Protein AF-A0A1G0ZX53-F1 (afdb_monomer)

Nearest PDB structures (foldseek):
  5got-assembly1_A  TM=7.163E-01  e=1.063E-02  Streptococcus pyogenes
  6k8u-assembly1_B  TM=5.990E-01  e=2.562E+00  Erythrobacter dokdonensis DSW-74
  8v9l-assembly1_z  TM=4.515E-01  e=5.211E+00  Mycolicibacterium smegmatis MC2 155
  8v9j-assembly1_z  TM=3.496E-01  e=6.324E+00  Mycolicibacterium smegmatis MC2 155

Secondary structure (DSSP, 8-state):
---HHHHTT--------BSS-SSBTTB-SSS-HHHHHHHHHTT---TTTTPPP-B--HHHHHT-S-EEESBHHHHHHHHHHH--THHHHTEEE-B---GGG-TT--HHHHHHHHHHHHHHHTT-

Sequence (124 aa):
MRNYSAQEGRDLLSDSAGLGPIPNPINIGPIRFEVIEYLKSRGMQPKGAKRFPKKCTVEDIESSDIVIGMNEIEHRCMIEEQFSGIAREHVQYWHVPDMEEDPDNVGPDLMDRNVRKLIKQLSS

Radius of gyration: 14.94 Å; Cα contacts (8 Å, |Δi|>4): 111; chains: 1; bounding box: 34×29×34 Å

Foldseek 3Di:
DDDPCVVVVHPDDDDDADLDDPVDPVQPFFDDPVVQVVCVVVVHHDPCRRPDHHHDDLCNQVVDPAAEAEQCVPCLVSLVVPDDDPSSVRYDYDHQDDPVVCPPSCNVVSVVVVVNVVSVVVVD

pLDDT: mean 86.66, std 8.48, range [46.56, 96.38]

Solvent-accessible surface area (backbone atoms only — not comparable to full-atom values): 7782 Å² total; per-residue (Å²): 125,65,57,71,46,56,70,73,74,42,93,73,86,84,85,83,61,39,89,65,71,76,88,30,93,89,59,75,58,38,65,58,66,69,60,53,53,53,37,44,78,73,63,40,75,73,88,64,51,78,47,61,83,41,69,62,50,67,63,67,45,67,76,37,98,73,38,79,37,54,29,41,87,69,42,47,62,54,39,63,74,76,38,66,70,67,55,44,71,58,52,44,68,39,86,39,62,54,73,94,76,29,93,81,63,53,38,67,62,50,49,53,52,51,54,55,52,50,55,52,63,78,70,108

Mean predicted aligned error: 4.96 Å

Structure (mmCIF, N/CA/C/O backbone):
data_AF-A0A1G0ZX53-F1
#
_entry.id   AF-A0A1G0ZX53-F1
#
loop_
_atom_site.group_PDB
_atom_site.id
_atom_site.type_symbol
_atom_site.label_atom_id
_atom_site.label_alt_id
_atom_site.label_comp_id
_atom_site.label_asym_id
_atom_site.label_entity_id
_atom_site.label_seq_id
_atom_site.pdbx_PDB_ins_code
_atom_site.Cartn_x
_atom_site.Cartn_y
_atom_site.Cartn_z
_atom_site.occupancy
_atom_site.B_iso_or_equiv
_atom_site.auth_seq_id
_atom_site.auth_comp_id
_atom_site.auth_asym_id
_atom_site.auth_atom_id
_atom_site.pdbx_PDB_model_num
ATOM 1 N N . MET A 1 1 ? -15.547 -11.506 -12.551 1.00 46.56 1 MET A N 1
ATOM 2 C CA . MET A 1 1 ? -14.348 -12.070 -11.891 1.00 46.56 1 MET A CA 1
ATOM 3 C C . MET A 1 1 ? -14.270 -11.528 -10.476 1.00 46.56 1 MET A C 1
ATOM 5 O O . MET A 1 1 ? -14.453 -10.329 -10.304 1.00 46.56 1 MET A O 1
ATOM 9 N N . ARG A 1 2 ? -14.108 -12.408 -9.482 1.00 51.97 2 ARG A N 1
ATOM 10 C CA . ARG A 1 2 ? -14.130 -12.077 -8.049 1.00 51.97 2 ARG A CA 1
ATOM 11 C C . ARG A 1 2 ? -12.694 -11.909 -7.547 1.00 51.97 2 ARG A C 1
ATOM 13 O O . ARG A 1 2 ? -11.884 -12.808 -7.762 1.00 51.97 2 ARG A O 1
ATOM 20 N N . ASN A 1 3 ? -12.397 -10.777 -6.909 1.00 68.44 3 ASN A N 1
ATOM 21 C CA . ASN A 1 3 ? -11.222 -10.635 -6.042 1.00 68.44 3 ASN A CA 1
ATOM 22 C C . ASN A 1 3 ? -11.335 -11.628 -4.869 1.00 68.44 3 ASN A C 1
ATOM 24 O O . ASN A 1 3 ? -12.407 -12.188 -4.631 1.00 68.44 3 ASN A O 1
ATOM 28 N N . TYR A 1 4 ? -10.240 -11.874 -4.150 1.00 72.88 4 TYR A N 1
ATOM 29 C CA . TYR A 1 4 ? -10.227 -12.874 -3.077 1.00 72.88 4 TYR A CA 1
ATOM 30 C C . TYR A 1 4 ? -11.309 -12.648 -2.012 1.00 72.88 4 TYR A C 1
ATOM 32 O O . TYR A 1 4 ? -11.915 -13.616 -1.569 1.00 72.88 4 TYR A O 1
ATOM 40 N N . SER A 1 5 ? -11.640 -11.396 -1.672 1.00 71.25 5 SER A N 1
ATOM 41 C CA . SER A 1 5 ? -12.727 -11.103 -0.726 1.00 71.25 5 SER A CA 1
ATOM 42 C C . SER A 1 5 ? -14.076 -11.631 -1.218 1.00 71.25 5 SER A C 1
ATOM 44 O O . SER A 1 5 ? -14.758 -12.349 -0.492 1.00 71.25 5 SER A O 1
ATOM 46 N N . ALA A 1 6 ? -14.427 -11.386 -2.482 1.00 70.88 6 ALA A N 1
ATOM 47 C CA . ALA A 1 6 ? -15.664 -11.895 -3.061 1.00 70.88 6 ALA A CA 1
ATOM 48 C C . ALA A 1 6 ? -15.665 -13.428 -3.237 1.00 70.88 6 ALA A C 1
ATOM 50 O O . ALA A 1 6 ? -16.738 -14.034 -3.283 1.00 70.88 6 ALA A O 1
ATOM 51 N N . GLN A 1 7 ? -14.496 -14.074 -3.353 1.00 68.12 7 GLN A N 1
ATOM 52 C CA . GLN A 1 7 ? -14.396 -15.543 -3.340 1.00 68.12 7 GLN A CA 1
ATOM 53 C C . GLN A 1 7 ? -14.741 -16.114 -1.959 1.00 68.12 7 GLN A C 1
ATOM 55 O O . GLN A 1 7 ? -15.463 -17.103 -1.889 1.00 68.12 7 GLN A O 1
ATOM 60 N N . GLU A 1 8 ? -14.324 -15.436 -0.890 1.00 72.94 8 GLU A N 1
ATOM 61 C CA . GLU A 1 8 ? -14.634 -15.777 0.507 1.00 72.94 8 GLU A CA 1
ATOM 62 C C . GLU A 1 8 ? -16.001 -15.224 0.976 1.00 72.94 8 GLU A C 1
ATOM 64 O O . GLU A 1 8 ? -16.331 -15.276 2.158 1.00 72.94 8 GLU A O 1
ATOM 69 N N . GLY A 1 9 ? -16.815 -14.670 0.065 1.00 72.81 9 GLY A N 1
ATOM 70 C CA . GLY A 1 9 ? -18.149 -14.140 0.376 1.00 72.81 9 GLY A CA 1
ATOM 71 C C . GLY A 1 9 ? -18.151 -12.853 1.211 1.00 72.81 9 GLY A C 1
ATOM 72 O O . GLY A 1 9 ? -19.150 -12.556 1.862 1.00 72.81 9 GLY A O 1
ATOM 73 N N . ARG A 1 10 ? -17.050 -12.094 1.208 1.00 74.44 10 ARG A N 1
ATOM 74 C CA . ARG A 1 10 ? -16.879 -10.855 1.981 1.00 74.44 10 ARG A CA 1
ATOM 75 C C . ARG A 1 10 ? -17.046 -9.617 1.103 1.00 74.44 10 ARG A C 1
ATOM 77 O O . ARG A 1 10 ? -16.505 -9.559 -0.003 1.00 74.44 10 ARG A O 1
ATOM 84 N N . ASP A 1 11 ? -17.713 -8.603 1.643 1.00 82.00 11 ASP A N 1
ATOM 85 C CA . ASP A 1 11 ? -17.817 -7.274 1.033 1.00 82.00 11 ASP A CA 1
ATOM 86 C C . ASP A 1 11 ? -16.728 -6.351 1.598 1.00 82.00 11 ASP A C 1
ATOM 88 O O . ASP A 1 11 ? -16.978 -5.490 2.436 1.00 82.00 11 ASP A O 1
ATOM 92 N N . LEU A 1 12 ? -15.474 -6.619 1.215 1.00 85.44 12 LEU A N 1
ATOM 93 C CA . LEU A 1 12 ? -14.337 -5.771 1.585 1.00 85.44 12 LEU A CA 1
ATOM 94 C C . LEU A 1 12 ? -14.098 -4.718 0.506 1.00 85.44 12 LEU A C 1
ATOM 96 O O . LEU A 1 12 ? -13.961 -5.055 -0.678 1.00 85.44 12 LEU A O 1
ATOM 100 N N . LEU A 1 13 ? -13.969 -3.467 0.939 1.00 88.06 13 LEU A N 1
ATOM 101 C CA . LEU A 1 13 ? -13.490 -2.364 0.117 1.00 88.06 13 LEU A CA 1
ATOM 102 C C . LEU A 1 13 ? -11.970 -2.245 0.251 1.00 88.06 13 LEU A C 1
ATOM 104 O O . LEU A 1 13 ? -11.397 -2.516 1.301 1.00 88.06 13 LEU A O 1
ATOM 108 N N . SER A 1 14 ? -11.311 -1.863 -0.838 1.00 89.31 14 SER A N 1
ATOM 109 C CA . SER A 1 14 ? -9.862 -1.670 -0.873 1.00 89.31 14 SER A CA 1
ATOM 110 C C . SER A 1 14 ? -9.517 -0.504 -1.785 1.00 89.31 14 SER A C 1
ATOM 112 O O . SER A 1 14 ? -10.048 -0.430 -2.899 1.00 89.31 14 SER A O 1
ATOM 114 N N . ASP A 1 15 ? -8.577 0.334 -1.363 1.00 92.19 15 ASP A N 1
ATOM 115 C CA . ASP A 1 15 ? -7.977 1.376 -2.193 1.00 92.19 15 ASP A CA 1
ATOM 116 C 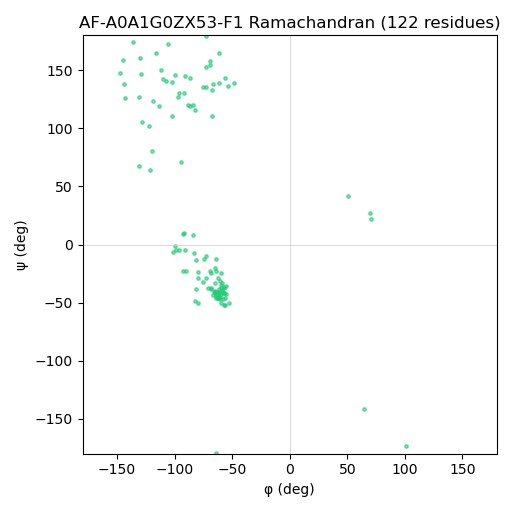C . ASP A 1 15 ? -6.448 1.413 -2.006 1.00 92.19 15 ASP A C 1
ATOM 118 O O . ASP A 1 15 ? -5.895 0.659 -1.207 1.00 92.19 15 ASP A O 1
ATOM 122 N N . SER A 1 16 ? -5.747 2.240 -2.785 1.00 92.62 16 SER A N 1
ATOM 123 C CA . SER A 1 16 ? -4.295 2.416 -2.679 1.00 92.62 16 SER A CA 1
ATOM 124 C C . SER A 1 16 ? -3.843 3.835 -3.026 1.00 92.62 16 SER A C 1
ATOM 126 O O . SER A 1 16 ? -4.428 4.508 -3.882 1.00 92.62 16 SER A O 1
ATOM 128 N N . ALA A 1 17 ? -2.770 4.279 -2.370 1.00 93.69 17 ALA A N 1
ATOM 129 C CA . ALA A 1 17 ? -2.172 5.602 -2.524 1.00 93.69 17 ALA A CA 1
ATOM 130 C C . ALA A 1 17 ? -0.641 5.536 -2.376 1.00 93.69 17 ALA A C 1
ATOM 132 O O . ALA A 1 17 ? -0.111 4.583 -1.811 1.00 93.69 17 ALA A O 1
ATOM 133 N N . GLY A 1 18 ? 0.068 6.538 -2.901 1.00 93.12 18 GLY A N 1
ATOM 134 C CA . GLY A 1 18 ? 1.530 6.629 -2.836 1.00 93.12 18 GLY A CA 1
ATOM 135 C C . GLY A 1 18 ? 2.034 7.568 -1.737 1.00 93.12 18 GLY A C 1
ATOM 136 O O . GLY A 1 18 ? 1.424 8.608 -1.473 1.00 93.12 18 GLY A O 1
ATOM 137 N N . LEU A 1 19 ? 3.181 7.223 -1.143 1.00 92.25 19 LEU A N 1
ATOM 138 C CA . LEU A 1 19 ? 3.900 8.043 -0.155 1.00 92.25 19 LEU A CA 1
ATOM 139 C C . LEU A 1 19 ? 4.916 8.998 -0.790 1.00 92.25 19 LEU A C 1
ATOM 141 O O . LEU A 1 19 ? 5.232 10.032 -0.205 1.00 92.25 19 LEU A O 1
ATOM 145 N N . GLY A 1 20 ? 5.389 8.708 -2.002 1.00 89.50 20 GLY A N 1
ATOM 146 C CA .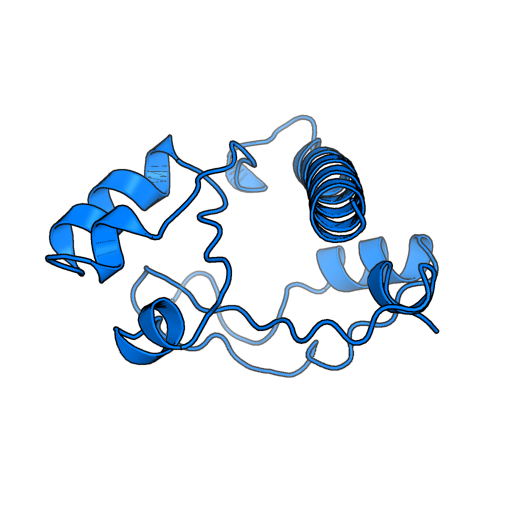 GLY A 1 20 ? 6.306 9.580 -2.737 1.00 89.50 20 GLY A CA 1
ATOM 147 C C . GLY A 1 20 ? 5.650 10.854 -3.302 1.00 89.50 20 GLY A C 1
ATOM 148 O O . GLY A 1 20 ? 4.444 11.081 -3.133 1.00 89.50 20 GLY A O 1
ATOM 149 N N . PRO A 1 21 ? 6.431 11.712 -3.980 1.00 87.19 21 PRO A N 1
ATOM 150 C CA . PRO A 1 21 ? 5.915 12.849 -4.740 1.00 87.19 21 PRO A CA 1
ATOM 151 C C . PRO A 1 21 ? 4.988 12.397 -5.874 1.0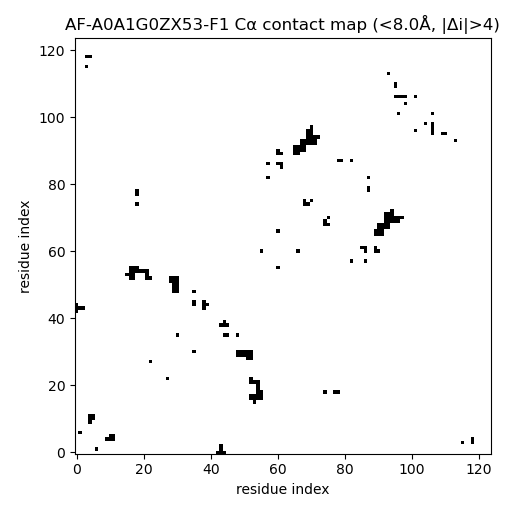0 87.19 21 PRO A C 1
ATOM 153 O O . PRO A 1 21 ? 5.280 11.422 -6.563 1.00 87.19 21 PRO A O 1
ATOM 156 N N . ILE A 1 22 ? 3.883 13.117 -6.088 1.00 86.62 22 ILE A N 1
ATOM 157 C CA . ILE A 1 22 ? 2.941 12.873 -7.189 1.00 86.62 22 ILE A CA 1
ATOM 158 C C . ILE A 1 22 ? 2.660 14.206 -7.907 1.00 86.62 22 ILE A C 1
ATOM 160 O O . ILE A 1 22 ? 2.286 15.165 -7.231 1.00 86.62 22 ILE A O 1
ATOM 164 N N . PRO A 1 23 ? 2.822 14.290 -9.246 1.00 81.81 23 PRO A N 1
ATOM 165 C CA . PRO A 1 23 ? 3.200 13.209 -10.163 1.00 81.81 23 PRO A CA 1
ATOM 166 C C . PRO A 1 23 ? 4.633 12.704 -9.928 1.00 81.81 23 PRO A C 1
ATOM 168 O O . PRO A 1 23 ? 5.548 13.491 -9.700 1.00 81.81 23 PRO A O 1
ATOM 171 N N . ASN A 1 24 ? 4.812 11.382 -9.975 1.00 79.94 24 ASN A N 1
ATOM 172 C CA . ASN A 1 24 ? 6.119 10.754 -9.828 1.00 79.94 24 ASN A CA 1
ATOM 173 C C . ASN A 1 24 ? 6.777 10.657 -11.222 1.00 79.94 24 ASN A C 1
ATOM 175 O O . ASN A 1 24 ? 6.214 9.991 -12.095 1.00 79.94 24 ASN A O 1
ATOM 179 N N . PRO A 1 25 ? 7.951 11.274 -11.458 1.00 78.12 25 PRO A N 1
ATOM 180 C CA . PRO A 1 25 ? 8.606 11.249 -12.766 1.00 78.12 25 PRO A CA 1
ATOM 181 C C . PRO A 1 25 ? 9.055 9.849 -13.213 1.00 78.12 25 PRO A C 1
ATOM 183 O O . PRO A 1 25 ? 9.238 9.638 -14.408 1.00 78.12 25 PRO A O 1
ATOM 186 N N . ILE A 1 26 ? 9.206 8.893 -12.290 1.00 76.06 26 ILE A N 1
ATOM 187 C CA . ILE A 1 26 ? 9.569 7.496 -12.590 1.00 76.06 26 ILE A CA 1
ATOM 188 C C . ILE A 1 26 ? 8.368 6.535 -12.555 1.00 76.06 26 ILE A C 1
ATOM 190 O O . ILE A 1 26 ? 8.492 5.376 -12.938 1.00 76.06 26 ILE A O 1
ATOM 194 N N . ASN A 1 27 ? 7.188 7.009 -12.145 1.00 73.50 27 ASN A N 1
ATOM 195 C CA . ASN A 1 27 ? 5.941 6.242 -12.167 1.00 73.50 27 ASN A CA 1
ATOM 196 C C . ASN A 1 27 ? 4.832 7.084 -12.816 1.00 73.50 27 ASN A C 1
ATOM 198 O O . ASN A 1 27 ? 3.907 7.568 -12.155 1.00 73.50 27 ASN A O 1
ATOM 202 N N . ILE A 1 28 ? 4.996 7.324 -14.122 1.00 76.06 28 ILE A N 1
ATOM 203 C CA . ILE A 1 28 ? 4.088 8.139 -14.931 1.00 76.06 28 ILE A CA 1
ATOM 204 C C . ILE A 1 28 ? 2.958 7.257 -15.457 1.00 76.06 28 ILE A C 1
ATOM 206 O O . ILE A 1 28 ? 3.178 6.356 -16.263 1.00 76.06 28 ILE A O 1
ATOM 210 N N . GLY A 1 29 ? 1.729 7.592 -15.071 1.00 86.25 29 GLY A N 1
ATOM 211 C CA . GLY A 1 29 ? 0.531 6.939 -15.587 1.00 86.25 29 GLY A CA 1
ATOM 212 C C . GLY A 1 29 ? -0.064 5.900 -14.637 1.00 86.25 29 GLY A C 1
ATOM 213 O O . GLY A 1 29 ? 0.336 5.819 -13.478 1.00 86.25 29 GLY A O 1
ATOM 214 N N . PRO A 1 30 ? -1.087 5.161 -15.094 1.00 90.00 30 PRO A N 1
ATOM 215 C CA . PRO A 1 30 ? -1.727 4.105 -14.315 1.00 90.00 30 PRO A CA 1
ATOM 216 C C . PRO A 1 30 ? -0.784 2.937 -13.988 1.00 90.00 30 PRO A C 1
ATOM 218 O O . PRO A 1 30 ? 0.381 2.932 -14.373 1.00 90.00 30 PRO A O 1
ATOM 221 N N . ILE A 1 31 ? -1.307 1.924 -13.291 1.00 88.75 31 ILE A N 1
ATOM 222 C CA . ILE A 1 31 ? -0.553 0.712 -12.936 1.00 88.75 31 ILE A CA 1
ATOM 223 C C . ILE A 1 31 ? 0.193 0.123 -14.148 1.00 88.75 31 ILE A C 1
ATOM 225 O O . ILE A 1 31 ? -0.347 0.072 -15.258 1.00 88.75 31 ILE A O 1
ATOM 229 N N . ARG A 1 32 ? 1.431 -0.333 -13.919 1.00 87.25 32 ARG A N 1
ATOM 230 C CA . ARG A 1 32 ? 2.296 -0.897 -14.963 1.00 87.25 32 ARG A CA 1
ATOM 231 C C . ARG A 1 32 ? 1.625 -2.065 -15.692 1.00 87.25 32 ARG A C 1
ATOM 233 O O . ARG A 1 32 ? 0.905 -2.868 -15.090 1.00 87.25 32 ARG A O 1
ATOM 240 N N . PHE A 1 33 ? 1.873 -2.160 -16.996 1.00 87.19 33 PHE A N 1
ATOM 241 C CA . PHE A 1 33 ? 1.242 -3.147 -17.873 1.00 87.19 33 PHE A CA 1
ATOM 242 C C . PHE A 1 33 ? 1.570 -4.587 -17.456 1.00 87.19 33 PHE A C 1
ATOM 244 O O . PHE A 1 33 ? 0.690 -5.445 -17.445 1.00 87.19 33 PHE A O 1
ATOM 251 N N . GLU A 1 34 ? 2.804 -4.831 -17.029 1.00 85.56 34 GLU A N 1
ATOM 252 C CA . GLU A 1 34 ? 3.309 -6.126 -16.576 1.00 85.56 34 GLU A CA 1
ATOM 253 C C . GLU A 1 34 ? 2.499 -6.658 -15.385 1.00 85.56 34 GLU A C 1
ATOM 255 O O . GLU A 1 34 ? 2.145 -7.837 -15.337 1.00 85.56 34 GLU A O 1
ATOM 260 N N . VAL A 1 35 ? 2.107 -5.770 -14.464 1.00 86.06 35 VAL A N 1
ATOM 261 C CA . VAL A 1 35 ? 1.267 -6.126 -13.311 1.00 86.06 35 VAL A CA 1
ATOM 262 C C . VAL A 1 35 ? -0.147 -6.497 -13.762 1.00 86.06 35 VAL A C 1
ATOM 264 O O . VAL A 1 35 ? -0.750 -7.428 -13.228 1.00 86.06 35 VAL A O 1
ATOM 267 N N . ILE A 1 36 ? -0.689 -5.812 -14.774 1.00 89.75 36 ILE A N 1
ATOM 268 C CA . ILE A 1 36 ? -2.002 -6.147 -15.344 1.00 89.75 36 ILE A CA 1
ATOM 269 C C . ILE A 1 36 ? -1.972 -7.543 -15.974 1.00 89.75 36 ILE A C 1
ATOM 271 O O . ILE A 1 36 ? -2.898 -8.325 -15.752 1.00 89.75 36 ILE A O 1
ATOM 275 N N . GLU A 1 37 ? -0.932 -7.865 -16.743 1.00 88.94 37 GLU A N 1
ATOM 276 C CA . GLU A 1 37 ? -0.786 -9.181 -17.373 1.00 88.94 37 GLU A CA 1
ATOM 277 C C . GLU A 1 37 ? -0.601 -10.291 -16.331 1.00 88.94 37 GLU A C 1
ATOM 279 O O . GLU A 1 37 ? -1.266 -11.328 -16.422 1.00 88.94 37 GLU A O 1
ATOM 284 N N . TYR A 1 38 ? 0.188 -10.045 -15.277 1.00 85.19 38 TYR A N 1
ATOM 285 C CA . TYR A 1 38 ? 0.293 -10.961 -14.139 1.00 85.19 38 TYR A CA 1
ATOM 286 C C . TYR A 1 38 ? -1.085 -11.228 -13.514 1.00 85.19 38 TYR A C 1
ATOM 288 O O . TYR A 1 38 ? -1.507 -12.382 -13.416 1.00 85.19 38 TYR A O 1
ATOM 296 N N . LEU A 1 39 ? -1.846 -10.182 -13.171 1.00 87.06 39 LEU A N 1
ATOM 297 C CA . LEU A 1 39 ? -3.182 -10.334 -12.584 1.00 87.06 39 LEU A CA 1
ATOM 298 C C . LEU A 1 39 ? -4.142 -11.095 -13.514 1.00 87.06 39 LEU A C 1
ATOM 300 O O . LEU A 1 39 ? -4.859 -11.990 -13.059 1.00 87.06 39 LEU A O 1
ATOM 304 N N . LYS A 1 40 ? -4.127 -10.806 -14.822 1.00 89.38 40 LYS A N 1
ATOM 305 C CA . LYS A 1 40 ? -4.946 -11.521 -15.815 1.00 89.38 40 LYS A CA 1
ATOM 306 C C . LYS A 1 40 ? -4.600 -13.003 -15.893 1.00 89.38 40 LYS A C 1
ATOM 308 O O . LYS A 1 40 ? -5.520 -13.820 -15.939 1.00 89.38 40 LYS A O 1
ATOM 313 N N . SER A 1 41 ? -3.314 -13.360 -15.854 1.00 87.75 41 SER A N 1
ATOM 314 C CA . SER A 1 41 ? -2.866 -14.763 -15.857 1.00 87.75 41 SER A CA 1
ATOM 315 C C . SER A 1 41 ? -3.403 -15.555 -14.654 1.00 87.75 41 SER A C 1
ATOM 317 O O . SER A 1 41 ? -3.597 -16.766 -14.728 1.00 87.75 41 SER A O 1
ATOM 319 N N . ARG A 1 42 ? -3.728 -14.852 -13.561 1.00 82.44 42 ARG A N 1
ATOM 320 C CA . ARG A 1 42 ? -4.325 -15.392 -12.330 1.00 82.44 42 ARG A CA 1
ATOM 321 C C . ARG A 1 42 ? -5.855 -15.323 -12.317 1.00 82.44 42 ARG A C 1
ATOM 323 O O . ARG A 1 42 ? -6.476 -15.571 -11.287 1.00 82.44 42 ARG A O 1
ATOM 330 N N . GLY A 1 43 ? -6.481 -14.969 -13.440 1.00 87.12 43 GLY A N 1
ATOM 331 C CA . GLY A 1 43 ? -7.932 -14.825 -13.537 1.00 87.12 43 GLY A CA 1
ATOM 332 C C . GLY A 1 43 ? -8.476 -13.622 -12.761 1.00 87.12 43 GLY A C 1
ATOM 333 O O . GLY A 1 43 ? -9.628 -13.640 -12.324 1.00 87.12 43 GLY A O 1
ATOM 334 N N . MET A 1 44 ? -7.662 -12.582 -12.567 1.00 85.25 44 MET A N 1
ATOM 335 C CA . MET A 1 44 ? -8.071 -11.326 -11.945 1.00 85.25 44 MET A CA 1
ATOM 336 C C . MET A 1 44 ? -8.160 -10.208 -12.985 1.00 85.25 44 MET A C 1
ATOM 338 O O . MET A 1 44 ? -7.327 -10.082 -13.878 1.00 85.25 44 MET A O 1
ATOM 342 N N . GLN A 1 45 ? -9.183 -9.362 -12.855 1.00 85.62 45 GLN A N 1
ATOM 343 C CA . GLN A 1 45 ? -9.358 -8.167 -13.680 1.00 85.62 45 GLN A CA 1
ATOM 344 C C . GLN A 1 45 ? -9.428 -6.929 -12.777 1.00 85.62 45 GLN A C 1
ATOM 346 O O . GLN A 1 45 ? -10.470 -6.688 -12.157 1.00 85.62 45 GLN A O 1
ATOM 351 N N . PRO A 1 46 ? -8.337 -6.151 -12.663 1.00 83.88 46 PRO A N 1
ATOM 352 C CA . PRO A 1 46 ? -8.307 -4.963 -11.815 1.00 83.88 46 PRO A CA 1
ATOM 353 C C . PRO A 1 46 ? -9.236 -3.866 -12.359 1.00 83.88 46 PRO A C 1
ATOM 355 O O . PRO A 1 46 ? -8.948 -3.233 -13.374 1.00 83.88 46 PRO A O 1
ATOM 358 N N . LYS A 1 47 ? -10.345 -3.595 -11.655 1.00 83.81 47 LYS A N 1
ATOM 359 C CA . LYS A 1 47 ? -11.318 -2.547 -12.032 1.00 83.81 47 LYS A CA 1
ATOM 360 C C . LYS A 1 47 ? -10.699 -1.140 -12.071 1.00 83.81 47 LYS A C 1
ATOM 362 O O . LYS A 1 47 ? -11.113 -0.314 -12.876 1.00 83.81 47 LYS A O 1
ATOM 367 N N . GLY A 1 48 ? -9.698 -0.883 -11.226 1.00 83.50 48 GLY A N 1
ATOM 368 C CA . GLY A 1 48 ? -9.012 0.407 -11.097 1.00 83.50 48 GLY A CA 1
ATOM 369 C C . GLY A 1 48 ? -7.767 0.582 -11.972 1.00 83.50 48 GLY A C 1
ATOM 370 O O . GLY A 1 48 ? -7.048 1.554 -11.782 1.00 83.50 48 GLY A O 1
ATOM 371 N N . ALA A 1 49 ? -7.483 -0.314 -12.924 1.00 87.69 49 ALA A N 1
ATOM 372 C CA . ALA A 1 49 ? -6.202 -0.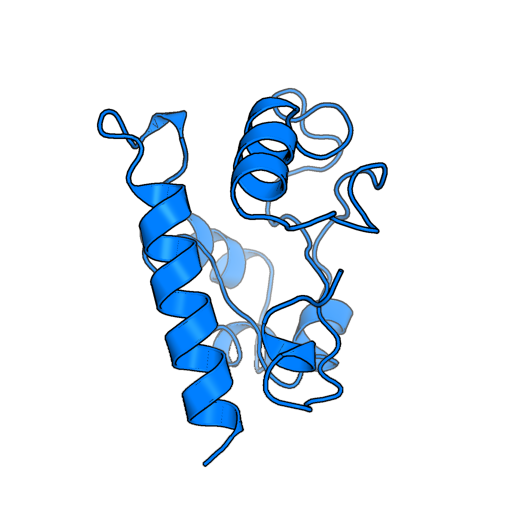316 -13.647 1.00 87.69 49 ALA A CA 1
ATOM 373 C C . ALA A 1 49 ? -5.925 0.920 -14.519 1.00 87.69 49 ALA A C 1
ATOM 375 O O . ALA A 1 49 ? -4.803 1.109 -14.967 1.00 87.69 49 ALA A O 1
ATOM 376 N N . LYS A 1 50 ? -6.930 1.764 -14.772 1.00 89.88 50 LYS A N 1
ATOM 377 C CA . LYS A 1 50 ? -6.768 3.030 -15.507 1.00 89.88 50 LYS A CA 1
ATOM 378 C C . LYS A 1 50 ? -6.598 4.246 -14.592 1.00 89.88 50 LYS A C 1
ATOM 380 O O . LYS A 1 50 ? -6.418 5.352 -15.092 1.00 89.88 50 LYS A O 1
ATOM 385 N N . ARG A 1 51 ? -6.711 4.071 -13.272 1.00 91.12 51 ARG A N 1
ATOM 386 C CA . ARG A 1 51 ? -6.591 5.164 -12.305 1.00 91.12 51 ARG A CA 1
ATOM 387 C C . ARG A 1 51 ? -5.130 5.601 -12.210 1.00 91.12 51 ARG A C 1
ATOM 389 O O . ARG A 1 51 ? -4.244 4.758 -12.104 1.00 91.12 51 ARG A O 1
ATOM 396 N N . PHE A 1 52 ? -4.899 6.910 -12.209 1.00 91.19 52 PHE A N 1
ATOM 397 C CA . PHE A 1 52 ? -3.582 7.476 -11.922 1.00 91.19 52 PHE A CA 1
ATOM 398 C C . PHE A 1 52 ? -3.241 7.346 -10.424 1.00 91.19 52 PHE A C 1
ATOM 400 O O . PHE A 1 52 ? -4.155 7.315 -9.592 1.00 91.19 52 PHE A O 1
ATOM 407 N N . PRO A 1 53 ? -1.949 7.278 -10.059 1.00 91.12 53 PRO A N 1
ATOM 408 C CA . PRO A 1 53 ? -1.515 7.335 -8.671 1.00 91.12 53 PRO A CA 1
ATOM 409 C C . PRO A 1 53 ? -2.080 8.570 -7.964 1.00 91.12 53 PRO A C 1
ATOM 411 O O . PRO A 1 53 ? -2.060 9.672 -8.512 1.00 91.12 53 PRO A O 1
ATOM 414 N N . LYS A 1 54 ? -2.568 8.380 -6.736 1.00 93.31 54 LYS A N 1
ATOM 415 C CA . LYS A 1 54 ? -2.997 9.460 -5.840 1.00 93.31 54 LYS A CA 1
ATOM 416 C C . LYS A 1 54 ? -2.049 9.549 -4.647 1.00 93.31 54 LYS A C 1
ATOM 418 O O . LYS A 1 54 ? -1.467 8.536 -4.252 1.00 93.31 54 LYS A O 1
ATOM 423 N N . LYS A 1 55 ? -1.887 10.748 -4.087 1.00 94.62 55 LYS A N 1
ATOM 424 C CA . LYS A 1 55 ? -1.087 10.971 -2.875 1.00 94.62 55 LYS A CA 1
ATOM 425 C C . LYS A 1 55 ? -1.861 10.472 -1.660 1.00 94.62 55 LYS A C 1
ATOM 427 O O . LYS A 1 55 ? -3.057 10.725 -1.573 1.00 94.62 55 LYS A O 1
ATOM 432 N N . CYS A 1 56 ? -1.177 9.761 -0.768 1.00 95.38 56 CYS A N 1
ATOM 433 C CA . CYS A 1 56 ? -1.745 9.343 0.508 1.00 95.38 56 CYS A CA 1
ATOM 434 C C . CYS A 1 56 ? -1.994 10.567 1.397 1.00 95.38 56 CYS A C 1
ATOM 436 O O . CYS A 1 56 ? -1.122 11.431 1.523 1.00 95.38 56 CYS A O 1
ATOM 438 N N . THR A 1 57 ? -3.177 10.635 1.995 1.00 94.38 57 THR A N 1
ATOM 439 C CA . THR A 1 57 ? -3.592 11.682 2.932 1.00 94.38 57 THR A CA 1
ATOM 440 C C . THR A 1 57 ? -3.854 11.094 4.318 1.00 94.38 57 THR A C 1
ATOM 442 O O . THR A 1 57 ? -3.990 9.884 4.467 1.00 94.38 57 THR A O 1
ATOM 445 N N . VAL A 1 58 ? -3.939 11.949 5.343 1.00 94.31 58 VAL A N 1
ATOM 446 C CA . VAL A 1 58 ? -4.330 11.518 6.699 1.00 94.31 58 VAL A CA 1
ATOM 447 C C . VAL A 1 58 ? -5.704 10.839 6.668 1.00 94.31 58 VAL A C 1
ATOM 449 O O . VAL A 1 58 ? -5.867 9.780 7.259 1.00 94.31 58 VAL A O 1
ATOM 452 N N . GLU A 1 59 ? -6.649 11.389 5.900 1.00 93.88 59 GLU A N 1
ATOM 453 C CA . GLU A 1 59 ? -8.000 10.837 5.737 1.00 93.88 59 GLU A CA 1
ATOM 454 C C . GLU A 1 59 ? -7.978 9.408 5.172 1.00 93.88 59 GLU A C 1
ATOM 456 O O . GLU A 1 59 ? -8.721 8.553 5.645 1.00 93.88 59 GLU A O 1
ATOM 461 N N . ASP A 1 60 ? -7.107 9.112 4.196 1.00 94.19 60 ASP A N 1
ATOM 462 C CA . ASP A 1 60 ? -6.974 7.751 3.646 1.00 94.19 60 ASP A CA 1
ATOM 463 C C . ASP A 1 60 ? -6.571 6.739 4.734 1.00 94.19 60 ASP A C 1
ATOM 465 O O . ASP A 1 60 ? -6.994 5.584 4.694 1.00 94.19 60 ASP A O 1
ATOM 469 N N . ILE A 1 61 ? -5.755 7.168 5.700 1.00 94.19 61 ILE A N 1
ATOM 470 C CA . ILE A 1 61 ? -5.275 6.327 6.799 1.00 94.19 61 ILE A CA 1
ATOM 471 C C . ILE A 1 61 ? -6.346 6.207 7.888 1.00 94.19 61 ILE A C 1
ATOM 473 O O . ILE A 1 61 ? -6.667 5.100 8.309 1.00 94.19 61 ILE A O 1
ATOM 477 N N . GLU A 1 62 ? -6.910 7.328 8.338 1.00 92.31 62 GLU A N 1
ATOM 478 C CA . GLU A 1 62 ? -7.844 7.365 9.471 1.00 92.31 62 GLU A CA 1
ATOM 479 C C . GLU A 1 62 ? -9.222 6.777 9.139 1.00 92.31 62 GLU A C 1
ATOM 481 O O . GLU A 1 62 ? -9.877 6.227 10.022 1.00 92.31 62 GLU A O 1
ATOM 486 N N . SER A 1 63 ? -9.655 6.843 7.875 1.00 92.44 63 SER A N 1
ATOM 487 C CA . SER A 1 63 ? -10.926 6.250 7.427 1.00 92.44 63 SER A CA 1
ATOM 488 C C . SER A 1 63 ? -10.841 4.752 7.114 1.00 92.44 63 SER A C 1
ATOM 490 O O . SER A 1 63 ? -11.866 4.122 6.850 1.00 92.44 63 SER A O 1
ATOM 492 N N . SER A 1 64 ? -9.637 4.175 7.131 1.00 93.44 64 SER A N 1
ATOM 493 C CA . SER A 1 64 ? -9.409 2.768 6.811 1.00 93.44 64 SER A CA 1
ATOM 494 C C . SER A 1 64 ? -9.350 1.914 8.075 1.00 93.44 64 SER A C 1
ATOM 496 O O . SER A 1 64 ? -8.550 2.172 8.972 1.00 93.44 64 SER A O 1
ATOM 498 N N . ASP A 1 65 ? -10.109 0.815 8.101 1.00 92.88 65 ASP A N 1
ATOM 499 C CA . ASP A 1 65 ? -10.015 -0.181 9.180 1.00 92.88 65 ASP A CA 1
ATOM 500 C C . ASP A 1 65 ? -8.621 -0.834 9.244 1.00 92.88 65 ASP A C 1
ATOM 502 O O . ASP A 1 65 ? -8.174 -1.293 10.296 1.00 92.88 65 ASP A O 1
ATOM 506 N N . ILE A 1 66 ? -7.941 -0.923 8.094 1.00 94.31 66 ILE A N 1
ATOM 507 C CA . ILE A 1 66 ? -6.630 -1.559 7.945 1.00 94.31 66 ILE A CA 1
ATOM 508 C C . ILE A 1 66 ? -5.800 -0.764 6.948 1.00 94.31 66 ILE A C 1
ATOM 510 O O . ILE A 1 66 ? -6.201 -0.587 5.797 1.00 94.31 66 ILE A O 1
ATOM 514 N N . VAL A 1 67 ? -4.598 -0.373 7.366 1.00 95.69 67 VAL A N 1
ATOM 515 C CA . VAL A 1 67 ? -3.621 0.306 6.514 1.00 95.69 67 VAL A CA 1
ATOM 516 C C . VAL A 1 67 ? -2.370 -0.556 6.419 1.00 95.69 67 VAL A C 1
ATOM 518 O O . VAL A 1 67 ? -1.778 -0.912 7.437 1.00 95.69 67 VAL A O 1
ATOM 521 N N . ILE A 1 68 ? -1.977 -0.903 5.191 1.00 96.38 68 ILE A N 1
ATOM 522 C CA . ILE A 1 68 ? -0.799 -1.732 4.916 1.00 96.38 68 ILE A CA 1
ATOM 523 C C . ILE A 1 68 ? 0.269 -0.907 4.189 1.00 96.38 68 ILE A C 1
ATOM 525 O O . ILE A 1 68 ? 0.057 -0.459 3.063 1.00 96.38 68 ILE A O 1
ATOM 529 N N . GLY A 1 69 ? 1.444 -0.758 4.798 1.00 95.38 69 GLY A N 1
ATOM 530 C CA . GLY A 1 69 ? 2.663 -0.308 4.132 1.00 95.38 69 GLY A CA 1
ATOM 531 C C . GLY A 1 69 ? 3.372 -1.484 3.457 1.00 95.38 69 GLY A C 1
ATOM 532 O O . GLY A 1 69 ? 3.758 -2.433 4.129 1.00 95.38 69 GLY A O 1
ATOM 533 N N . MET A 1 70 ? 3.554 -1.431 2.135 1.00 94.25 70 MET A N 1
ATOM 534 C CA . MET A 1 70 ? 4.060 -2.571 1.348 1.00 94.25 70 MET A CA 1
ATOM 535 C C . MET A 1 70 ? 5.496 -3.002 1.676 1.00 94.25 70 MET A C 1
ATOM 537 O O . MET A 1 70 ? 5.753 -4.204 1.742 1.00 94.25 70 MET A O 1
ATOM 541 N N . ASN A 1 71 ? 6.395 -2.041 1.895 1.00 92.31 71 ASN A N 1
ATOM 542 C CA . ASN A 1 71 ? 7.798 -2.277 2.212 1.00 92.31 71 ASN A CA 1
ATOM 543 C C . ASN A 1 71 ? 8.179 -1.485 3.464 1.00 92.31 71 ASN A C 1
ATOM 545 O O . ASN A 1 71 ? 8.322 -0.268 3.409 1.00 92.31 71 ASN A O 1
ATOM 549 N N . GLU A 1 72 ? 8.329 -2.159 4.604 1.00 93.31 72 GLU A N 1
ATOM 550 C CA . GLU A 1 72 ? 8.677 -1.496 5.863 1.00 93.31 72 GLU A CA 1
ATOM 551 C C . GLU A 1 72 ? 9.956 -0.658 5.778 1.00 93.31 72 GLU A C 1
ATOM 553 O O . GLU A 1 72 ? 9.991 0.452 6.307 1.00 93.31 72 GLU A O 1
ATOM 558 N N . ILE A 1 73 ? 10.993 -1.183 5.118 1.00 89.81 73 ILE A N 1
ATOM 559 C CA . ILE A 1 73 ? 12.323 -0.562 5.092 1.00 89.81 73 ILE A CA 1
ATOM 560 C C . ILE A 1 73 ? 12.246 0.815 4.431 1.00 89.81 73 ILE A C 1
ATOM 562 O O . ILE A 1 73 ? 12.815 1.780 4.935 1.00 89.81 73 ILE A O 1
ATOM 566 N N . GLU A 1 74 ? 11.498 0.909 3.337 1.00 88.19 74 GLU A N 1
ATOM 567 C CA . GLU A 1 74 ? 11.313 2.150 2.593 1.00 88.19 74 GLU A CA 1
ATOM 568 C C . GLU A 1 74 ? 10.235 3.044 3.225 1.00 88.19 74 GLU A C 1
ATOM 570 O O . GLU A 1 74 ? 10.436 4.240 3.450 1.00 88.19 74 GLU A O 1
A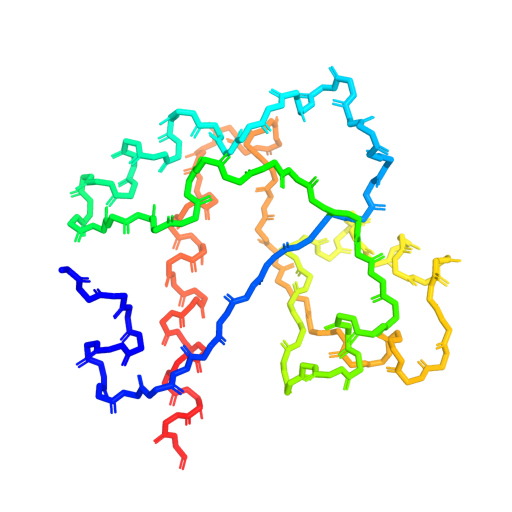TOM 575 N N . HIS A 1 75 ? 9.067 2.474 3.532 1.00 92.81 75 HIS A N 1
ATOM 576 C CA . HIS A 1 75 ? 7.883 3.256 3.871 1.00 92.81 75 HIS A CA 1
ATOM 577 C C . HIS A 1 75 ? 7.877 3.765 5.305 1.00 92.81 75 HIS A C 1
ATOM 579 O O . HIS A 1 75 ? 7.265 4.803 5.551 1.00 92.81 75 HIS A O 1
ATOM 585 N N . ARG A 1 76 ? 8.520 3.070 6.257 1.00 92.50 76 ARG A N 1
ATOM 586 C CA . ARG A 1 76 ? 8.465 3.459 7.674 1.00 92.50 76 ARG A CA 1
ATOM 587 C C . ARG A 1 76 ? 8.966 4.889 7.848 1.00 92.50 76 ARG A C 1
ATOM 589 O O . ARG A 1 76 ? 8.220 5.716 8.351 1.00 92.50 76 ARG A O 1
ATOM 596 N N . CYS A 1 77 ? 10.151 5.219 7.331 1.00 92.19 77 CYS A N 1
ATOM 597 C CA . CYS A 1 77 ? 10.698 6.579 7.417 1.00 92.19 77 CYS A CA 1
ATOM 598 C C . CYS A 1 77 ? 9.735 7.625 6.826 1.00 92.19 77 CYS A C 1
ATOM 600 O O . CYS A 1 77 ? 9.429 8.625 7.469 1.00 92.19 77 CYS A O 1
ATOM 602 N N . MET A 1 78 ? 9.164 7.352 5.648 1.00 93.50 78 MET A N 1
ATOM 603 C CA . MET A 1 78 ? 8.222 8.267 4.997 1.00 93.50 78 MET A CA 1
ATOM 604 C C . MET A 1 78 ? 6.928 8.461 5.793 1.00 93.50 78 MET A C 1
ATOM 606 O O . MET A 1 78 ? 6.417 9.578 5.856 1.00 93.50 78 MET A O 1
ATOM 610 N N . ILE A 1 79 ? 6.386 7.395 6.391 1.00 94.69 79 ILE A N 1
ATOM 611 C CA . ILE A 1 79 ? 5.194 7.483 7.241 1.00 94.69 79 ILE A CA 1
ATOM 612 C C . ILE A 1 79 ? 5.489 8.336 8.474 1.00 94.69 79 ILE A C 1
ATOM 614 O O . ILE A 1 79 ? 4.691 9.197 8.830 1.00 94.69 79 ILE A O 1
ATOM 618 N N . GLU A 1 80 ? 6.644 8.115 9.099 1.00 92.75 80 GLU A N 1
ATOM 619 C CA . GLU A 1 80 ? 7.067 8.827 10.302 1.00 92.75 80 GLU A CA 1
ATOM 620 C C . GLU A 1 80 ? 7.308 10.323 10.074 1.00 92.75 80 GLU A C 1
ATOM 622 O O . GLU A 1 80 ? 7.064 11.121 10.977 1.00 92.75 80 GLU A O 1
ATOM 627 N N . GLU A 1 81 ? 7.771 10.696 8.881 1.00 93.06 81 GLU A N 1
ATOM 628 C CA . GLU A 1 81 ? 8.001 12.087 8.485 1.00 93.06 81 GLU A CA 1
ATOM 629 C C . GLU A 1 81 ? 6.721 12.803 8.036 1.00 93.06 81 GLU A C 1
ATOM 631 O O . GLU A 1 81 ? 6.551 13.992 8.304 1.00 93.06 81 GLU A O 1
ATOM 636 N N . GLN A 1 82 ? 5.831 12.105 7.320 1.00 93.00 82 GLN A N 1
ATOM 637 C CA . GLN A 1 82 ? 4.664 12.721 6.673 1.00 93.00 82 GLN A CA 1
ATOM 638 C C . GLN A 1 82 ? 3.401 12.698 7.540 1.00 93.00 82 GLN A C 1
ATOM 640 O O . GLN A 1 82 ? 2.508 13.520 7.327 1.00 93.00 82 GLN A O 1
ATOM 645 N N . PHE A 1 83 ? 3.309 11.782 8.505 1.00 93.38 83 PHE A N 1
ATOM 646 C CA . PHE A 1 83 ? 2.126 11.589 9.339 1.00 93.38 83 PHE A CA 1
ATOM 647 C C . PHE A 1 83 ? 2.507 11.571 10.821 1.00 93.38 83 PHE A C 1
ATOM 649 O O . PHE A 1 83 ? 3.571 11.103 11.216 1.00 93.38 83 PHE A O 1
ATOM 656 N N . SER A 1 84 ? 1.615 12.080 11.668 1.00 87.94 84 SER A N 1
ATOM 657 C CA . SER A 1 84 ? 1.817 12.131 13.118 1.00 87.94 84 SER A CA 1
ATOM 658 C C . SER A 1 84 ? 0.612 11.559 13.860 1.00 87.94 84 SER A C 1
ATOM 660 O O . SER A 1 84 ? -0.475 11.437 13.297 1.00 87.94 84 SER A O 1
ATOM 662 N N . GLY A 1 85 ? 0.815 11.184 15.124 1.00 85.88 85 GLY A N 1
ATOM 663 C CA . GLY A 1 85 ? -0.239 10.626 15.969 1.00 85.88 85 GLY A CA 1
ATOM 664 C C . GLY A 1 85 ? -0.768 9.281 15.465 1.00 85.88 85 GLY A C 1
ATOM 665 O O . GLY A 1 85 ? -0.009 8.450 14.966 1.00 85.88 85 GLY A O 1
ATOM 666 N N . ILE A 1 86 ? -2.082 9.086 15.596 1.00 77.44 86 ILE A N 1
ATOM 667 C CA . ILE A 1 86 ? -2.771 7.811 15.338 1.00 77.44 86 ILE A CA 1
ATOM 668 C C . ILE A 1 86 ? -2.525 7.310 13.909 1.00 77.44 86 ILE A C 1
ATOM 670 O O . ILE A 1 86 ? -2.317 6.115 13.708 1.00 77.44 86 ILE A O 1
ATOM 674 N N . ALA A 1 87 ? -2.451 8.218 12.931 1.00 80.06 87 ALA A N 1
ATOM 675 C CA . ALA A 1 87 ? -2.199 7.862 11.538 1.00 80.06 87 ALA A CA 1
ATOM 676 C C . ALA A 1 87 ? -0.880 7.084 11.348 1.00 80.06 87 ALA A C 1
ATOM 678 O O . ALA A 1 87 ? -0.823 6.135 10.572 1.00 80.06 87 ALA A O 1
ATOM 679 N N . ARG A 1 88 ? 0.180 7.423 12.093 1.00 87.06 88 ARG A N 1
ATOM 680 C CA . ARG A 1 88 ? 1.456 6.686 12.051 1.00 87.06 88 ARG A CA 1
ATOM 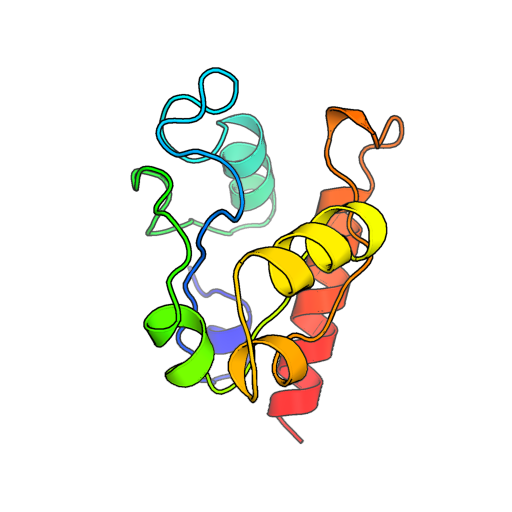681 C C . ARG A 1 88 ? 1.340 5.299 12.695 1.00 87.06 88 ARG A C 1
ATOM 683 O O . ARG A 1 88 ? 1.974 4.356 12.228 1.00 87.06 88 ARG A O 1
ATOM 690 N N . GLU A 1 89 ? 0.575 5.181 13.776 1.00 86.25 89 GLU A N 1
ATOM 691 C CA . GLU A 1 89 ? 0.466 3.953 14.579 1.00 86.25 89 GLU A CA 1
ATOM 692 C C . GLU A 1 89 ? -0.470 2.906 13.955 1.00 86.25 89 GLU A C 1
ATOM 694 O O . GLU A 1 89 ? -0.308 1.713 14.201 1.00 86.25 89 GLU A O 1
ATOM 699 N N . HIS A 1 90 ? -1.412 3.332 13.109 1.00 87.62 90 HIS A N 1
ATOM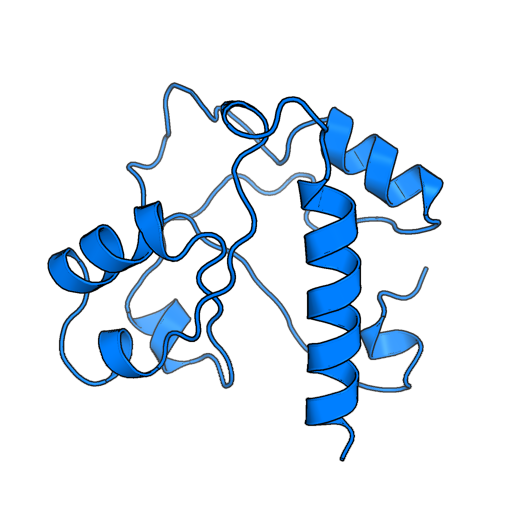 700 C CA . HIS A 1 90 ? -2.360 2.455 12.412 1.00 87.62 90 HIS A CA 1
ATOM 701 C C . HIS A 1 90 ? -1.753 1.651 11.248 1.00 87.62 90 HIS A C 1
ATOM 703 O O . HIS A 1 90 ? -2.394 0.725 10.744 1.00 87.62 90 HIS A O 1
ATOM 709 N N . VAL A 1 91 ? -0.533 1.976 10.804 1.00 93.62 91 VAL A N 1
ATOM 710 C CA . VAL A 1 91 ? 0.091 1.315 9.650 1.00 93.62 91 VAL A CA 1
ATOM 711 C C . VAL A 1 91 ? 0.729 -0.009 10.063 1.00 93.62 91 VAL A C 1
ATOM 713 O O . VAL A 1 91 ? 1.715 -0.049 10.798 1.00 93.62 91 VAL A O 1
ATOM 716 N N . GLN A 1 92 ? 0.205 -1.107 9.524 1.00 95.25 92 GLN A N 1
ATOM 717 C CA . GLN A 1 92 ? 0.870 -2.407 9.554 1.00 95.25 92 GLN A CA 1
ATOM 718 C C . GLN A 1 92 ? 1.800 -2.512 8.351 1.00 95.25 92 GLN A C 1
ATOM 720 O O . GLN A 1 92 ? 1.459 -2.059 7.262 1.00 95.25 92 GLN A O 1
ATOM 725 N N . TYR A 1 93 ? 2.957 -3.144 8.513 1.00 95.31 93 TYR A N 1
ATOM 726 C CA . TYR A 1 93 ? 3.924 -3.254 7.428 1.00 95.31 93 TYR A CA 1
ATOM 727 C C . TYR A 1 93 ? 4.043 -4.682 6.911 1.00 95.31 93 TYR A C 1
ATOM 729 O O . TYR A 1 93 ? 3.993 -5.657 7.663 1.00 95.31 93 TYR A O 1
ATOM 737 N N . TRP A 1 94 ? 4.209 -4.788 5.599 1.00 96.00 94 TRP A N 1
ATOM 738 C CA . TRP A 1 94 ? 4.713 -5.969 4.921 1.00 96.00 94 TRP A CA 1
ATOM 739 C C . TRP A 1 94 ? 6.157 -5.724 4.465 1.00 96.00 94 TRP A C 1
ATOM 741 O O . TRP A 1 94 ? 6.696 -4.619 4.551 1.00 96.00 94 TRP A O 1
ATOM 751 N N . HIS A 1 95 ? 6.783 -6.790 3.975 1.00 93.56 95 HIS A N 1
ATOM 752 C CA . HIS A 1 95 ? 8.117 -6.766 3.383 1.00 93.56 95 HIS A CA 1
ATOM 753 C C . HI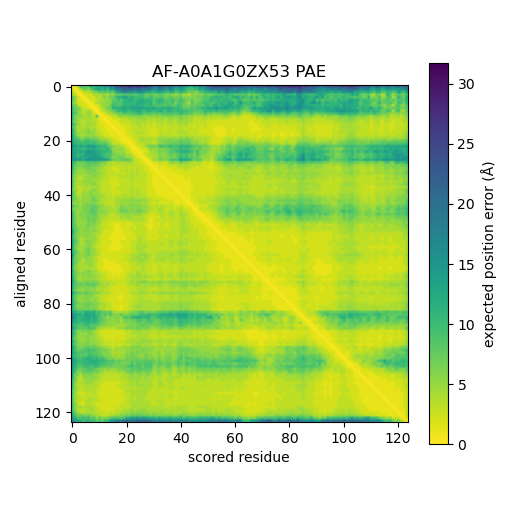S A 1 95 ? 8.024 -7.275 1.943 1.00 93.56 95 HIS A C 1
ATOM 755 O O . HIS A 1 95 ? 8.493 -8.368 1.626 1.00 93.56 95 HIS A O 1
ATOM 761 N N . VAL A 1 96 ? 7.310 -6.531 1.099 1.00 92.00 96 VAL A N 1
ATOM 762 C CA . VAL A 1 96 ? 7.241 -6.787 -0.342 1.00 92.00 96 VAL A CA 1
ATOM 763 C C . VAL A 1 96 ? 8.162 -5.779 -1.031 1.00 92.00 96 VAL A C 1
ATOM 765 O O . VAL A 1 96 ? 7.840 -4.593 -0.993 1.00 92.00 96 VAL A O 1
ATOM 768 N N . PRO A 1 97 ? 9.298 -6.216 -1.603 1.00 86.12 97 PRO A N 1
ATOM 769 C CA . PRO A 1 97 ? 10.226 -5.320 -2.284 1.00 86.12 97 PRO A CA 1
ATOM 770 C C . PRO A 1 97 ? 9.627 -4.775 -3.586 1.00 86.12 97 PRO A C 1
ATOM 772 O O . PRO A 1 97 ? 8.724 -5.385 -4.171 1.00 86.12 97 PRO A O 1
ATOM 775 N N . ASP A 1 98 ? 10.161 -3.645 -4.045 1.00 84.69 98 ASP A N 1
ATOM 776 C CA . ASP A 1 98 ? 9.898 -3.144 -5.392 1.00 84.69 98 ASP A CA 1
ATOM 777 C C . ASP A 1 98 ? 10.550 -4.047 -6.446 1.00 84.69 98 ASP A C 1
ATOM 779 O O . ASP A 1 98 ? 11.548 -4.719 -6.186 1.00 84.69 98 ASP A O 1
ATOM 783 N N . MET A 1 99 ? 9.994 -4.052 -7.663 1.00 79.88 99 MET A N 1
ATOM 784 C CA . MET A 1 99 ? 10.485 -4.904 -8.757 1.00 79.88 99 MET A CA 1
ATOM 785 C C . MET A 1 99 ? 11.954 -4.624 -9.096 1.00 79.88 99 MET A C 1
ATOM 787 O O . MET A 1 99 ? 12.685 -5.531 -9.481 1.00 79.88 99 MET A O 1
ATOM 791 N N . GLU A 1 100 ? 12.396 -3.376 -8.953 1.00 81.25 100 GLU A N 1
ATOM 792 C CA . GLU A 1 100 ? 13.779 -2.963 -9.175 1.00 81.25 100 GLU A CA 1
ATOM 793 C C . GLU A 1 100 ? 14.755 -3.510 -8.108 1.00 81.25 100 GLU A C 1
ATOM 795 O O . GLU A 1 100 ? 15.945 -3.652 -8.392 1.00 81.25 100 GLU A O 1
ATOM 800 N N . GLU A 1 101 ? 14.263 -3.853 -6.913 1.00 81.88 101 GLU A N 1
ATOM 801 C CA . GLU A 1 101 ? 15.038 -4.428 -5.799 1.00 81.88 101 GLU A CA 1
ATOM 802 C C . GLU A 1 101 ? 14.881 -5.955 -5.686 1.00 81.88 101 GLU A C 1
ATOM 804 O O . GLU A 1 101 ? 15.490 -6.590 -4.823 1.00 81.88 101 GLU A O 1
ATOM 809 N N . ASP A 1 102 ? 14.075 -6.551 -6.566 1.00 81.38 102 ASP A N 1
ATOM 810 C CA . ASP A 1 102 ? 13.666 -7.950 -6.519 1.00 81.38 102 ASP A CA 1
ATOM 811 C C . ASP A 1 102 ? 14.112 -8.712 -7.781 1.00 81.38 102 ASP A C 1
ATOM 813 O O . ASP A 1 102 ? 13.318 -8.932 -8.702 1.00 81.38 102 ASP A O 1
ATOM 817 N N . PRO A 1 103 ? 15.389 -9.139 -7.852 1.00 79.38 103 PRO A N 1
ATOM 818 C CA . PRO A 1 103 ? 15.928 -9.825 -9.027 1.00 79.38 103 PRO A CA 1
ATOM 819 C C . PRO A 1 103 ? 15.254 -11.178 -9.293 1.00 79.38 103 PRO A C 1
ATOM 821 O O . PRO A 1 103 ? 15.260 -11.650 -10.431 1.00 79.38 103 PRO A O 1
ATOM 824 N N . ASP A 1 104 ? 14.663 -11.784 -8.262 1.00 84.31 104 ASP A N 1
ATOM 825 C CA . ASP A 1 104 ? 13.957 -13.061 -8.347 1.00 84.31 104 ASP A CA 1
ATOM 826 C C . ASP A 1 104 ? 12.458 -12.880 -8.656 1.00 84.31 104 ASP A C 1
ATOM 828 O O . ASP A 1 104 ? 11.752 -13.867 -8.880 1.00 84.31 104 ASP A O 1
ATOM 832 N N . ASN A 1 105 ? 11.972 -11.631 -8.701 1.00 82.00 105 ASN A N 1
ATOM 833 C CA . ASN A 1 105 ? 10.583 -11.256 -8.969 1.00 82.00 105 ASN A CA 1
ATOM 834 C C . ASN A 1 105 ? 9.575 -12.017 -8.077 1.00 82.00 105 ASN A C 1
ATOM 836 O O . ASN A 1 105 ? 8.528 -12.486 -8.536 1.00 82.00 105 ASN A O 1
ATOM 840 N N . VAL A 1 106 ? 9.901 -12.170 -6.790 1.00 86.12 106 VAL A N 1
ATOM 841 C CA . VAL A 1 106 ? 9.069 -12.852 -5.784 1.00 86.12 106 VAL A CA 1
ATOM 842 C C . VAL A 1 106 ? 7.952 -11.972 -5.209 1.00 86.12 106 VAL A C 1
ATOM 844 O O . VAL A 1 106 ? 7.035 -12.485 -4.556 1.00 86.12 106 VAL A O 1
ATOM 847 N N . GLY A 1 107 ? 8.000 -10.660 -5.435 1.00 87.94 107 GLY A N 1
ATOM 848 C CA . GLY A 1 107 ? 7.085 -9.652 -4.905 1.00 87.94 107 GLY A CA 1
ATOM 849 C C . GLY A 1 107 ? 5.606 -9.960 -5.164 1.00 87.94 107 GLY A C 1
ATOM 850 O O . GLY A 1 107 ? 4.826 -9.981 -4.205 1.00 87.94 107 GLY A O 1
ATOM 851 N N . PRO A 1 108 ? 5.191 -10.280 -6.406 1.00 86.19 108 PRO A N 1
ATOM 852 C CA . PRO A 1 108 ? 3.806 -10.646 -6.697 1.00 86.19 108 PRO A CA 1
ATOM 853 C C . PRO A 1 108 ? 3.301 -11.849 -5.880 1.00 86.19 108 PRO A C 1
ATOM 855 O O . PRO A 1 108 ? 2.196 -11.811 -5.335 1.00 86.19 108 PRO A O 1
ATOM 858 N N . ASP A 1 109 ? 4.123 -12.886 -5.712 1.00 86.88 109 ASP A N 1
ATOM 859 C CA . ASP A 1 109 ? 3.752 -14.091 -4.960 1.00 86.88 109 ASP A CA 1
ATOM 860 C C . ASP A 1 109 ? 3.760 -13.863 -3.438 1.00 86.88 109 ASP A C 1
ATOM 862 O O . ASP A 1 109 ? 2.962 -14.454 -2.700 1.00 86.88 109 ASP A O 1
ATOM 866 N N . LEU A 1 110 ? 4.645 -12.998 -2.930 1.00 91.56 110 LEU A N 1
ATOM 867 C CA . LEU A 1 110 ? 4.596 -12.518 -1.545 1.00 91.56 110 LEU A CA 1
ATOM 868 C C . LEU A 1 110 ? 3.301 -11.746 -1.278 1.00 91.56 110 LEU A C 1
ATOM 870 O O . LEU A 1 110 ? 2.620 -12.012 -0.284 1.00 91.56 110 LEU A O 1
ATOM 874 N N . MET A 1 111 ? 2.929 -10.848 -2.190 1.00 90.50 111 MET A N 1
ATOM 875 C CA . MET A 1 111 ? 1.697 -10.072 -2.098 1.00 90.50 111 MET A CA 1
ATOM 876 C C . MET A 1 111 ? 0.462 -10.980 -2.104 1.00 90.50 111 MET A C 1
ATOM 878 O O . MET A 1 111 ? -0.407 -10.831 -1.244 1.00 90.50 111 MET A O 1
ATOM 882 N N . ASP A 1 112 ? 0.411 -11.977 -2.995 1.00 88.75 112 ASP A N 1
ATOM 883 C CA . ASP A 1 112 ? -0.685 -12.954 -3.056 1.00 88.75 112 ASP A CA 1
ATOM 884 C C . ASP A 1 112 ? -0.853 -13.710 -1.729 1.00 88.75 112 ASP A C 1
ATOM 886 O O . ASP A 1 112 ? -1.959 -13.816 -1.186 1.00 88.75 112 ASP A O 1
ATOM 890 N N . ARG A 1 113 ? 0.259 -14.196 -1.161 1.00 91.56 113 ARG A N 1
ATOM 891 C CA . ARG A 1 113 ? 0.267 -14.898 0.132 1.00 91.56 113 ARG A CA 1
ATOM 892 C C . ARG A 1 113 ? -0.207 -14.002 1.273 1.00 91.56 113 ARG A C 1
ATOM 894 O O . ARG A 1 113 ? -1.037 -14.439 2.075 1.00 91.56 113 ARG A O 1
ATOM 901 N N . ASN A 1 114 ? 0.283 -12.766 1.338 1.00 94.81 114 ASN A N 1
ATOM 902 C CA . ASN A 1 114 ? -0.065 -11.825 2.398 1.00 94.81 114 ASN A CA 1
ATOM 903 C C . ASN A 1 114 ? -1.541 -11.412 2.334 1.00 94.81 114 ASN A C 1
ATOM 905 O O . ASN A 1 114 ? -2.226 -11.464 3.356 1.00 94.81 114 ASN A O 1
ATOM 909 N N . VAL A 1 115 ? -2.072 -11.118 1.141 1.00 91.31 115 VAL A N 1
ATOM 910 C CA . VAL A 1 115 ? -3.499 -10.804 0.946 1.00 91.31 115 VAL A CA 1
ATOM 911 C C . VAL A 1 115 ? -4.384 -11.975 1.374 1.00 91.31 115 VAL A C 1
ATOM 913 O O . VAL A 1 115 ? -5.361 -11.783 2.098 1.00 91.31 115 VAL A O 1
ATOM 916 N N . ARG A 1 116 ? -4.039 -13.211 0.989 1.00 89.56 116 ARG A N 1
ATOM 917 C CA . ARG A 1 116 ? -4.791 -14.410 1.401 1.00 89.56 116 ARG A CA 1
ATOM 918 C C . ARG A 1 116 ? -4.773 -14.613 2.913 1.00 89.56 116 ARG A C 1
ATOM 920 O O . ARG A 1 116 ? -5.791 -14.995 3.487 1.00 89.56 116 ARG A O 1
ATOM 927 N N . LYS A 1 117 ? -3.628 -14.381 3.560 1.00 91.75 117 LYS A N 1
ATOM 928 C CA . LYS A 1 117 ? -3.507 -14.458 5.021 1.00 91.75 117 LYS A CA 1
ATOM 929 C C . LYS A 1 117 ? -4.374 -13.395 5.697 1.00 91.75 117 LYS A C 1
ATOM 931 O O . LYS A 1 117 ? -5.123 -13.742 6.605 1.00 91.75 117 LYS A O 1
ATOM 936 N N . LEU A 1 118 ? -4.324 -12.154 5.211 1.00 92.19 118 LEU A N 1
ATOM 937 C CA . LEU A 1 118 ? -5.114 -11.044 5.740 1.00 92.19 118 LEU A CA 1
ATOM 938 C C . LEU A 1 118 ? -6.616 -11.338 5.648 1.00 92.19 118 LEU A C 1
ATOM 940 O O . LEU A 1 118 ? -7.315 -11.278 6.650 1.00 92.19 118 LEU A O 1
ATOM 944 N N . ILE A 1 119 ? -7.114 -11.760 4.483 1.00 89.44 119 ILE A N 1
ATOM 945 C CA . ILE A 1 119 ? -8.545 -12.064 4.303 1.00 89.44 119 ILE A CA 1
ATOM 946 C C . ILE A 1 119 ? -9.017 -13.180 5.247 1.00 89.44 119 ILE A C 1
ATOM 948 O O . ILE A 1 119 ? -10.124 -13.102 5.782 1.00 89.44 119 ILE A O 1
ATOM 952 N N . LYS A 1 120 ? -8.182 -14.199 5.497 1.00 88.19 120 LYS A N 1
ATOM 953 C CA . LYS A 1 120 ? -8.488 -15.255 6.476 1.00 88.19 120 LYS A CA 1
ATOM 954 C C . LYS A 1 120 ? -8.566 -14.716 7.904 1.00 88.19 120 LYS A C 1
ATOM 956 O O . LYS A 1 120 ? -9.473 -15.099 8.636 1.00 88.19 120 LYS A O 1
ATOM 961 N N . GLN A 1 121 ? -7.652 -13.823 8.286 1.00 89.00 121 GLN A N 1
ATOM 962 C CA . GLN A 1 121 ? -7.661 -13.184 9.606 1.00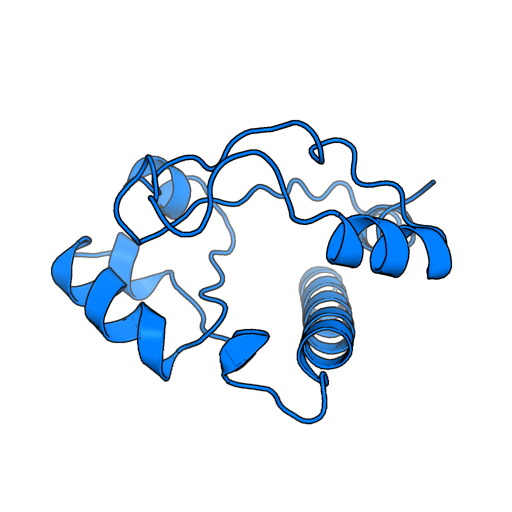 89.00 121 GLN A CA 1
ATOM 963 C C . GLN A 1 121 ? -8.916 -12.333 9.813 1.00 89.00 121 GLN A C 1
ATOM 965 O O . GLN A 1 121 ? -9.528 -12.419 10.866 1.00 89.00 121 GLN A O 1
ATOM 970 N N . LEU A 1 122 ? -9.350 -11.597 8.788 1.00 85.88 122 LEU A N 1
ATOM 971 C CA . LEU A 1 122 ? -10.589 -10.805 8.823 1.00 85.88 122 LEU A CA 1
ATOM 972 C C . LEU A 1 122 ? -11.863 -11.646 8.766 1.00 85.88 122 LEU A C 1
ATOM 974 O O . LEU A 1 122 ? -12.967 -11.126 8.911 1.00 85.88 122 LEU A O 1
ATOM 978 N N . SER A 1 123 ? -11.715 -12.940 8.494 1.00 73.19 123 SER A N 1
ATOM 979 C CA . SER A 1 123 ? -12.825 -13.878 8.420 1.00 73.19 123 SER A CA 1
ATOM 980 C C . SER A 1 123 ? -13.025 -14.697 9.694 1.00 73.19 123 SER A C 1
ATOM 982 O O . SER A 1 123 ? -13.980 -15.476 9.735 1.00 73.19 123 SER A O 1
ATOM 984 N N . SER A 1 124 ? -12.133 -14.539 10.675 1.00 59.97 124 SER A N 1
ATOM 985 C CA . SER A 1 124 ? -12.157 -15.211 11.981 1.00 59.97 124 SER A CA 1
ATOM 986 C C . SER A 1 124 ? -12.816 -14.318 13.025 1.00 59.97 124 SER A C 1
ATOM 988 O O . SER A 1 124 ? -13.527 -14.877 13.885 1.00 59.97 124 SER A O 1
#

=== Feature glossary ===
Reading guide. The protein is described through the following features:

Foldseek 3Di. A 3Di character summarizes, for each residue, the relative orientation of the Cα frame of its nearest spatial neighbor. Because it encodes fold topology rather than chemistry, 3Di alignments detect remote structural similarity that sequence alignment misses.

Contact-map, Ramachandran, and PAE plots. Plot images: a contact map (which residues are close in 3D, as an N×N binary image), a Ramachandran scatter (backbone torsion angles, revealing secondary-structure composition at a glance), and — for AlphaFold structures — a PAE heatmap (pairwise prediction confidence).

Radius of gyration, Cα contacts, bounding box. Radius of gyration (Rg) is the root-mean-square distance of Cα atoms from their centroid — a single number for overall size and compactness. A globular domain of N residues has Rg ≈ 2.2·N^0.38 Å; an extended or disordered chain has a much larger Rg. The Cα contact count is the number of residue pairs whose Cα atoms are within 8 Å and are more than four positions apart in sequence — a standard proxy for tertiary packing density. The bounding box is the smallest axis-aligned box enclosing all Cα atoms.

Secondary structure (8-state, DSSP). Eight-state secondary structure (DSSP): H is the canonical α-helix, G the tighter 3₁₀-helix, I the wider π-helix; E/B are β-structure, T and S are turns and bends, and '-' is everything else. DSSP derives these from the pattern of main-chain N–H···O=C hydrogen bonds, not from the sequence.

B-factor. B-factor (Debye–Waller factor) reflects atomic displacement in the crystal lattice. It is an experimental observable (units Å²), not a prediction; low values mean the atom is pinned down, high values mean it moves or is heterogeneous across the crystal.

pLDDT. pLDDT is the predicted lDDT-Cα score: AlphaFold's confidence that the local environment of each residue (all inter-atomic distances within 15 Å) is correctly placed. It is a per-residue number between 0 and 100, with higher meaning more reliable.

Nearest PDB structures. Nearest PDB neighbors are the top structural matches found by Foldseek when searching this structure against the entire Protein Data Bank. Each hit reports a TM-score (0 to 1; >0.5 almost always implies the same fold) and an E-value. These are *structural* homologs — they may share no detectable sequence similarity.

Solvent-accessible surface area. Accessible surface area quantifies burial. A residue with SASA near zero is packed into the hydrophobic core; one with SASA >100 Å² sits on the surface. Computed here via the Shrake–Rupley numerical algorithm with a 1.4 Å probe.

Rendered structure images. Structure images are PyMOL renders from six orthogonal camera directions. Cartoon representation draws helices as coils and strands as arrows; sticks shows the backbone as bonds; surface shows the solvent-excluded envelope. Rainbow coloring maps sequence position to hue (blue→red, N→C); chain coloring assigns a distinct color per polypeptide.

Backbone torsions (φ/ψ). φ (phi) and ψ (psi) are the two rotatable backbone dihedrals per residue: φ is the C(i-1)–N–Cα–C torsion, ψ is the N–Cα–C–N(i+1) torsion, both in degrees on (−180°, 180°]. α-helical residues cluster near (−60°, −45°); β-strand residues near (−120°, +130°). A Ramachandran plot is simply a scatter of (φ, ψ) for every residue.

Predicted aligned error. Predicted Aligned Error (PAE) is an AlphaFold confidence matrix: entry (i, j) is the expected error in the position of residue j, in ångströms, when the prediction is superimposed on the true structure at residue i. Low PAE within a block of residues means that block is internally rigid and well-predicted; high PAE between two blocks means their relative placement is uncertain even if each block individually is confident.

mmCIF coordinates. Structure coordinates are given as an mmCIF _atom_site loop: one row per atom with element, residue name, chain id, sequence number, and x/y/z position in Å. Only the four main-chain atoms per residue are included here; side chains are omitted to keep the record compact.

InterPro / GO / CATH / organism. Database cross-references. InterPro integrates a dozen domain/family signature databases into unified entries with residue-range hits. GO terms attach function/process/location labels with evidence codes. CATH codes position the fold in a four-level structural taxonomy. Organism is the NCBI-taxonomy species name.

Secondary structure (3-state, P-SEA). SS3 is a coarse helix/strand/coil call (letters a/b/c) made by the P-SEA algorithm from inter-Cα distances and dihedrals. It is less detailed than DSSP but needs only Cα positions.

Sequence. Sequence gives the chain of amino acids in standard one-letter code (A=alanine, C=cysteine, …, Y=tyrosine), read N→C. It is the only feature that is directly encoded by the gene; all structural features are derived from the folded form of this sequence.